Protein AF-A0A4R9VII4-F1 (afdb_monomer_lite)

Sequence (105 aa):
FAAPQFSLTPTTWCFPVFGCVPYRGYFDRKSATESAAALHERGLDVYVSGVTAYSTLGWSSDPLLSTMLRQDDTYLASLIFHELAHQRLYVNGDSAFNEAFAVAV

Structure (mmCIF, N/CA/C/O backbone):
data_AF-A0A4R9VII4-F1
#
_entry.id   AF-A0A4R9VII4-F1
#
loop_
_atom_site.group_PDB
_atom_site.id
_atom_site.type_symbol
_atom_site.label_atom_id
_atom_site.label_alt_id
_atom_site.label_comp_id
_atom_site.label_asym_id
_atom_site.label_entity_id
_atom_site.label_seq_id
_atom_site.pdbx_PDB_ins_code
_atom_site.Cartn_x
_atom_site.Cartn_y
_atom_site.Cartn_z
_atom_site.occupancy
_atom_site.B_iso_or_equiv
_atom_site.auth_seq_id
_atom_site.auth_comp_id
_atom_site.auth_asym_id
_atom_site.auth_atom_id
_atom_site.pdbx_PDB_model_num
ATOM 1 N N . PHE A 1 1 ? -5.572 -2.682 6.926 1.00 94.50 1 PHE A N 1
ATOM 2 C CA . PHE A 1 1 ? -6.590 -1.668 6.581 1.00 94.50 1 PHE A CA 1
ATOM 3 C C . PHE A 1 1 ? -7.606 -1.589 7.704 1.00 94.50 1 PHE A C 1
ATOM 5 O O . PHE A 1 1 ? -7.843 -2.615 8.334 1.00 94.50 1 PHE A O 1
ATOM 12 N N . ALA A 1 2 ? -8.173 -0.415 7.977 1.00 97.56 2 ALA A N 1
ATOM 13 C CA . ALA A 1 2 ? -9.245 -0.267 8.963 1.00 97.56 2 ALA A CA 1
ATOM 14 C C . ALA A 1 2 ? -10.181 0.882 8.579 1.00 97.56 2 ALA A C 1
ATOM 16 O O . ALA A 1 2 ? -9.701 1.894 8.073 1.00 97.56 2 ALA A O 1
ATOM 17 N N . ALA A 1 3 ? -11.476 0.752 8.847 1.00 97.94 3 ALA A N 1
ATOM 18 C CA . ALA A 1 3 ? -12.480 1.797 8.641 1.00 97.94 3 ALA A C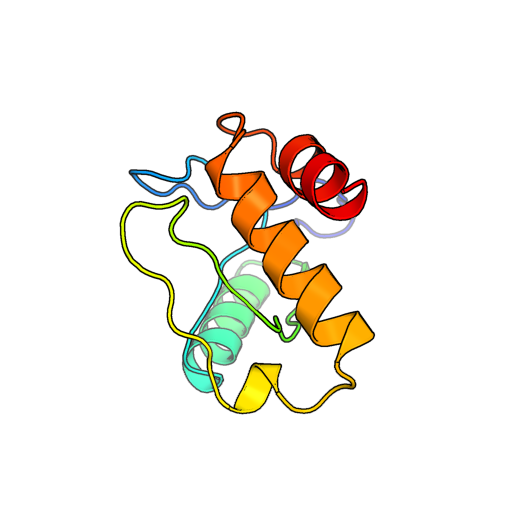A 1
ATOM 19 C C . ALA A 1 3 ? -13.551 1.737 9.748 1.00 97.94 3 ALA A C 1
ATOM 21 O O . ALA A 1 3 ? -13.710 0.690 10.378 1.00 97.94 3 ALA A O 1
ATOM 22 N N . PRO A 1 4 ? -14.275 2.832 10.035 1.00 97.81 4 PRO A N 1
ATOM 23 C CA . PRO A 1 4 ? -15.465 2.765 10.878 1.00 97.81 4 PRO A CA 1
ATOM 24 C C . PRO A 1 4 ? -16.513 1.811 10.299 1.00 97.81 4 PRO A C 1
ATOM 26 O O . PRO A 1 4 ? -16.624 1.683 9.079 1.00 97.81 4 PRO A O 1
ATOM 29 N N . GLN A 1 5 ? -17.318 1.201 11.170 1.00 94.81 5 GLN A N 1
ATOM 30 C CA . GLN A 1 5 ? -18.438 0.364 10.741 1.00 94.81 5 GLN A CA 1
ATOM 31 C C . GLN A 1 5 ? -19.355 1.124 9.779 1.00 94.81 5 GLN A C 1
ATOM 33 O O . GLN A 1 5 ? -19.706 2.282 10.019 1.00 94.81 5 GLN A O 1
ATOM 38 N N . PHE A 1 6 ? -19.734 0.456 8.686 1.00 94.44 6 PHE A N 1
ATOM 39 C CA . PHE A 1 6 ? -20.580 1.009 7.618 1.00 94.44 6 PHE A CA 1
ATOM 40 C C . PHE A 1 6 ? -19.981 2.216 6.876 1.00 94.44 6 PHE A C 1
ATOM 42 O O . PHE A 1 6 ? -20.712 2.999 6.268 1.00 94.44 6 PHE A O 1
ATOM 49 N N . SER A 1 7 ? -18.655 2.366 6.894 1.00 96.31 7 SER A N 1
ATOM 50 C CA . SER A 1 7 ? -17.937 3.410 6.167 1.00 96.31 7 SER A CA 1
ATOM 51 C C . SER A 1 7 ? -16.889 2.816 5.231 1.00 96.31 7 SER A C 1
ATOM 53 O O . SER A 1 7 ? -16.232 1.830 5.552 1.00 96.31 7 SER A O 1
ATOM 55 N N . LEU A 1 8 ? -16.699 3.457 4.078 1.00 94.00 8 LEU A N 1
ATOM 56 C CA . LEU A 1 8 ? -15.583 3.176 3.168 1.00 94.00 8 LEU A CA 1
ATOM 57 C C . LEU A 1 8 ? -14.412 4.148 3.366 1.00 94.00 8 LEU A C 1
ATOM 59 O O . LEU A 1 8 ? -13.409 4.050 2.665 1.00 94.00 8 LEU A O 1
ATOM 63 N N . THR A 1 9 ? -14.523 5.087 4.310 1.00 95.62 9 THR A N 1
ATOM 64 C CA . THR A 1 9 ? -13.449 6.032 4.620 1.00 95.62 9 THR A CA 1
ATOM 65 C C . THR A 1 9 ? -12.383 5.333 5.466 1.00 95.62 9 THR A C 1
ATOM 67 O O . THR A 1 9 ? -12.664 4.978 6.617 1.00 95.62 9 THR A O 1
ATOM 70 N N . PRO A 1 10 ? -11.158 5.136 4.946 1.00 95.62 10 PRO A N 1
ATOM 71 C CA . PRO A 1 10 ? -10.125 4.426 5.677 1.00 95.62 10 PRO A CA 1
ATOM 72 C C . PRO A 1 10 ? -9.578 5.278 6.825 1.00 95.62 10 PRO A C 1
ATOM 74 O O . PRO A 1 10 ? -9.441 6.497 6.729 1.00 95.62 10 PRO A O 1
ATOM 77 N N . THR A 1 11 ? -9.184 4.607 7.903 1.00 96.38 11 THR A N 1
ATOM 78 C CA . THR A 1 11 ? -8.226 5.159 8.861 1.00 96.38 11 THR A CA 1
ATOM 79 C C . THR A 1 11 ? -6.897 5.362 8.146 1.00 96.38 11 THR A C 1
ATOM 81 O O . THR A 1 11 ? -6.453 4.486 7.405 1.00 96.38 11 THR A O 1
ATOM 84 N N . THR A 1 12 ? -6.258 6.504 8.377 1.00 95.88 12 THR A N 1
ATOM 85 C CA . THR A 1 12 ? -4.948 6.818 7.810 1.00 95.88 12 THR A CA 1
ATOM 86 C C . THR A 1 12 ? -3.858 6.748 8.870 1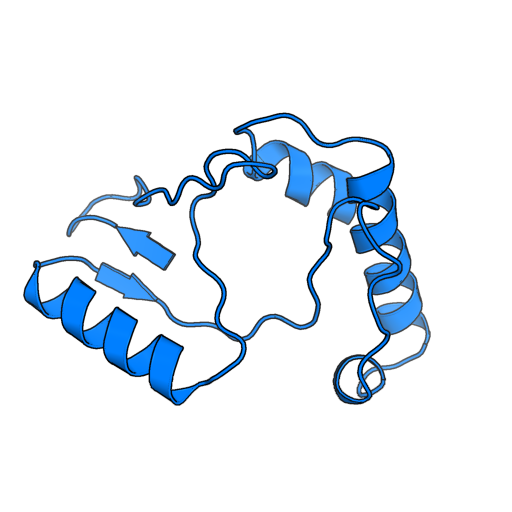.00 95.88 12 THR A C 1
ATOM 88 O O . THR A 1 12 ? -4.076 7.023 10.052 1.00 95.88 12 THR A O 1
ATOM 91 N N . TRP A 1 13 ? -2.661 6.369 8.435 1.00 95.06 13 TRP A N 1
ATOM 92 C CA . TRP A 1 13 ? -1.455 6.355 9.254 1.00 95.06 13 TRP A CA 1
ATOM 93 C C . TRP A 1 13 ? -0.428 7.275 8.622 1.00 95.06 13 TRP A C 1
ATOM 95 O O . TRP A 1 13 ? -0.117 7.122 7.444 1.00 95.06 13 TRP A O 1
ATOM 105 N N . CYS A 1 14 ? 0.081 8.222 9.404 1.00 93.69 14 CYS A N 1
ATOM 106 C CA . CYS A 1 14 ? 1.030 9.219 8.931 1.00 93.69 14 CYS A CA 1
ATOM 107 C C . CYS A 1 14 ? 2.447 8.881 9.384 1.00 93.69 14 CYS A C 1
ATOM 109 O O . CYS A 1 14 ? 2.688 8.592 10.558 1.00 93.69 14 CYS A O 1
ATOM 111 N N . PHE A 1 15 ? 3.380 8.957 8.444 1.00 87.94 15 PHE A N 1
ATOM 112 C CA . PHE A 1 15 ? 4.797 8.701 8.649 1.00 87.94 15 PHE A CA 1
ATOM 113 C C . PHE A 1 15 ? 5.605 9.946 8.258 1.00 87.94 15 PHE A C 1
ATOM 115 O O . PHE A 1 15 ? 5.188 10.668 7.352 1.00 87.94 15 PHE A O 1
ATOM 122 N N . PRO A 1 16 ? 6.769 10.204 8.886 1.00 84.25 16 PRO A N 1
ATOM 123 C CA . PRO A 1 16 ? 7.536 11.428 8.637 1.00 84.25 16 PRO A CA 1
ATOM 124 C C . PRO A 1 16 ? 7.947 11.641 7.174 1.00 84.25 16 PRO A C 1
ATOM 126 O O . PRO A 1 16 ? 8.021 12.778 6.726 1.00 84.25 16 PRO A O 1
ATOM 129 N N . VAL A 1 17 ? 8.219 10.553 6.446 1.00 79.12 17 VAL A N 1
ATOM 130 C CA . VAL A 1 17 ? 8.743 10.594 5.069 1.00 79.12 17 VAL A CA 1
ATOM 131 C C . VAL A 1 17 ? 7.667 10.268 4.029 1.00 79.12 17 VAL A C 1
ATOM 133 O O . VAL A 1 17 ? 7.635 10.880 2.970 1.00 79.12 17 VAL A O 1
ATOM 136 N N . PHE A 1 18 ? 6.764 9.334 4.336 1.00 80.75 18 PHE A N 1
ATOM 137 C CA . PHE A 1 18 ? 5.813 8.762 3.368 1.00 80.75 18 PHE A CA 1
ATOM 138 C C . PHE A 1 18 ? 4.437 9.446 3.380 1.00 80.75 18 PHE A C 1
ATOM 140 O O . PHE A 1 18 ? 3.525 9.044 2.664 1.00 80.75 18 PHE A O 1
ATOM 147 N N . GLY A 1 19 ? 4.255 10.466 4.222 1.00 88.81 19 GLY A N 1
ATOM 148 C CA . GLY A 1 19 ? 2.958 11.102 4.412 1.00 88.81 19 GLY A CA 1
ATOM 149 C C . GLY A 1 19 ? 1.940 10.152 5.044 1.00 88.81 19 GLY A C 1
ATOM 150 O O . GLY A 1 19 ? 2.297 9.247 5.802 1.00 88.81 19 GLY A O 1
ATOM 151 N N . CYS A 1 20 ? 0.658 10.396 4.775 1.00 93.50 20 CYS A N 1
ATOM 152 C CA . CYS A 1 20 ? -0.439 9.604 5.316 1.00 93.50 20 CYS A CA 1
ATOM 153 C C . CYS A 1 20 ? -0.947 8.601 4.281 1.00 93.50 20 CYS A C 1
ATOM 155 O O . CYS A 1 20 ? -1.301 8.987 3.171 1.00 93.50 20 CYS A O 1
ATOM 157 N N . VAL A 1 21 ? -1.023 7.330 4.670 1.00 93.38 21 VAL A N 1
ATOM 158 C CA . VAL A 1 21 ? -1.464 6.221 3.813 1.00 93.38 21 VAL A CA 1
ATOM 159 C C . VAL A 1 21 ? -2.653 5.478 4.446 1.00 93.38 21 VAL A C 1
ATOM 161 O O . VAL A 1 21 ? -2.770 5.456 5.676 1.00 93.38 21 VAL A O 1
ATOM 164 N N . PRO A 1 22 ? -3.550 4.850 3.658 1.00 95.00 22 PRO A N 1
ATOM 165 C CA . PRO A 1 22 ? -4.757 4.173 4.153 1.00 95.00 22 PRO A CA 1
ATOM 166 C C . PRO A 1 22 ? -4.489 2.746 4.666 1.00 95.00 22 PRO A C 1
ATOM 168 O O . PRO A 1 22 ? -5.403 1.925 4.799 1.00 95.00 22 PRO A O 1
ATOM 171 N N . TYR A 1 23 ? -3.229 2.415 4.946 1.00 93.50 23 TYR A N 1
ATOM 172 C CA . TYR A 1 23 ? -2.808 1.129 5.488 1.00 93.50 23 TYR A CA 1
ATOM 173 C C . TYR A 1 23 ? -1.586 1.275 6.391 1.00 93.50 23 TYR A C 1
ATOM 175 O O . TYR A 1 23 ? -0.891 2.285 6.390 1.00 93.50 23 TYR A O 1
ATOM 183 N N . ARG A 1 24 ? -1.305 0.226 7.162 1.00 94.56 24 ARG A N 1
ATOM 184 C CA . ARG A 1 24 ? -0.086 0.110 7.956 1.00 94.56 24 ARG A CA 1
ATOM 185 C C . ARG A 1 24 ? 0.513 -1.271 7.746 1.00 94.56 24 ARG A C 1
ATOM 187 O O . ARG A 1 24 ? -0.179 -2.270 7.935 1.00 94.56 24 ARG A O 1
ATOM 194 N N . GLY A 1 25 ? 1.779 -1.301 7.336 1.00 93.25 25 GLY A N 1
ATOM 195 C CA . GLY A 1 25 ? 2.552 -2.525 7.144 1.00 93.25 25 GLY A CA 1
ATOM 196 C C . GLY A 1 25 ? 3.209 -3.011 8.436 1.00 93.25 25 GLY A C 1
ATOM 197 O O . GLY A 1 25 ? 3.507 -2.219 9.333 1.00 93.25 25 GLY A O 1
ATOM 198 N N . TYR A 1 26 ? 3.444 -4.320 8.511 1.00 94.31 26 TYR A N 1
ATOM 199 C CA . TYR A 1 26 ? 4.141 -4.985 9.610 1.00 94.31 26 TYR A CA 1
ATOM 200 C C . TYR A 1 26 ? 5.052 -6.069 9.034 1.00 94.31 26 TYR A C 1
ATOM 202 O O . TYR A 1 26 ? 4.618 -6.853 8.193 1.00 94.31 26 TYR A O 1
ATOM 210 N N . PHE A 1 27 ? 6.294 -6.137 9.516 1.00 91.31 27 PHE A N 1
ATOM 211 C CA . PHE A 1 27 ? 7.244 -7.193 9.139 1.00 91.31 27 PHE A CA 1
ATOM 212 C C . PHE A 1 27 ? 7.008 -8.507 9.893 1.00 91.31 27 PHE A C 1
ATOM 214 O O . PHE A 1 27 ? 7.454 -9.564 9.456 1.00 91.31 27 PHE A O 1
ATOM 221 N N . ASP A 1 28 ? 6.295 -8.446 11.017 1.00 93.56 28 ASP A N 1
ATOM 222 C CA . ASP A 1 28 ? 5.937 -9.601 11.828 1.00 93.56 28 ASP A CA 1
ATOM 223 C C . ASP A 1 28 ? 4.418 -9.810 11.819 1.00 93.56 28 ASP A C 1
ATOM 225 O O . ASP A 1 28 ? 3.626 -8.894 12.072 1.00 93.56 28 ASP A O 1
ATOM 229 N N . ARG A 1 29 ? 4.006 -11.051 11.544 1.00 94.88 29 ARG A N 1
ATOM 230 C CA . ARG A 1 29 ? 2.591 -11.418 11.453 1.00 94.88 29 ARG A CA 1
ATOM 231 C C . ARG A 1 29 ? 1.883 -11.254 12.793 1.00 94.88 29 ARG A C 1
ATOM 233 O O . ARG A 1 29 ? 0.734 -10.816 12.803 1.00 94.88 29 ARG A O 1
ATOM 240 N N . LYS A 1 30 ? 2.545 -11.593 13.904 1.00 97.44 30 LYS A N 1
ATOM 241 C CA . LYS A 1 30 ? 1.951 -11.478 15.240 1.00 97.44 30 LYS A CA 1
ATOM 242 C C . LYS A 1 30 ? 1.613 -10.014 15.547 1.00 97.44 30 LYS A C 1
ATOM 244 O O . LYS A 1 30 ? 0.481 -9.720 15.925 1.00 97.44 30 LYS A O 1
ATOM 249 N N . SER A 1 31 ? 2.530 -9.102 15.242 1.00 97.94 31 SER A N 1
ATOM 250 C CA . SER A 1 31 ? 2.349 -7.653 15.374 1.00 97.94 31 SER A CA 1
ATOM 251 C C . SER A 1 31 ? 1.168 -7.132 14.541 1.00 97.94 31 SER A C 1
ATOM 253 O O . SER A 1 31 ? 0.381 -6.313 15.020 1.00 97.94 31 SER A O 1
ATOM 255 N N . ALA A 1 32 ? 0.994 -7.638 13.313 1.00 97.44 32 ALA A N 1
ATOM 256 C CA . ALA A 1 32 ? -0.165 -7.308 12.481 1.00 97.44 32 ALA A CA 1
ATOM 257 C C . ALA A 1 32 ? -1.483 -7.776 13.123 1.00 97.44 32 ALA A C 1
ATOM 259 O O . ALA A 1 32 ? -2.453 -7.019 13.166 1.00 97.44 32 ALA A O 1
ATOM 260 N N . THR A 1 33 ? -1.517 -9.007 13.648 1.00 97.75 33 THR A N 1
ATOM 261 C CA . THR A 1 33 ? -2.722 -9.578 14.272 1.00 97.75 33 THR A CA 1
ATOM 262 C C . THR A 1 33 ? -3.087 -8.911 15.596 1.00 97.75 33 THR A C 1
ATOM 264 O O . THR A 1 33 ? -4.262 -8.640 15.827 1.00 97.75 33 THR A O 1
ATOM 267 N N . GLU A 1 34 ? -2.105 -8.576 16.435 1.00 98.12 34 GLU A N 1
ATOM 268 C CA . GLU A 1 34 ? -2.331 -7.849 17.691 1.00 98.12 34 GLU A CA 1
ATOM 269 C C . GLU A 1 34 ? -2.866 -6.443 17.415 1.00 98.12 34 GLU A C 1
ATOM 271 O O . GLU A 1 34 ? -3.839 -6.004 18.029 1.00 98.12 34 GLU A O 1
ATOM 276 N N . SER A 1 35 ? -2.294 -5.753 16.423 1.00 97.69 35 SER A N 1
ATOM 277 C CA . SER A 1 35 ? -2.801 -4.444 16.025 1.00 97.69 35 SER A CA 1
ATOM 278 C C . SER A 1 35 ? -4.210 -4.514 15.440 1.00 97.69 35 SER A C 1
ATOM 280 O O . SER A 1 35 ? -4.976 -3.569 15.624 1.00 97.69 35 SER A O 1
ATOM 282 N N . ALA A 1 36 ? -4.554 -5.584 14.720 1.00 97.88 36 ALA A N 1
ATOM 283 C CA . ALA A 1 36 ? -5.898 -5.773 14.192 1.00 97.88 36 ALA A CA 1
ATOM 284 C C . ALA A 1 36 ? -6.921 -5.989 15.315 1.00 97.88 36 ALA A C 1
ATOM 286 O O . ALA A 1 36 ? -7.974 -5.355 15.299 1.00 97.88 36 ALA A O 1
ATOM 287 N N . ALA A 1 37 ? -6.584 -6.802 16.322 1.00 98.25 37 ALA A N 1
ATOM 288 C CA . ALA A 1 37 ? -7.426 -7.013 17.498 1.00 98.25 37 ALA A CA 1
ATOM 289 C C . ALA A 1 37 ? -7.694 -5.697 18.251 1.00 98.25 37 ALA A C 1
ATOM 291 O O . ALA A 1 37 ? -8.848 -5.350 18.488 1.00 98.25 37 ALA A O 1
ATOM 292 N N . ALA A 1 38 ? -6.651 -4.904 18.514 1.00 98.06 38 ALA A N 1
ATOM 293 C CA . ALA A 1 38 ? -6.793 -3.610 19.184 1.00 98.06 38 ALA A CA 1
ATOM 294 C C . ALA A 1 38 ? -7.654 -2.602 18.392 1.00 98.06 38 ALA A C 1
ATOM 296 O O . ALA A 1 38 ? -8.346 -1.767 18.972 1.00 98.06 38 ALA A O 1
ATOM 297 N N . LEU A 1 39 ? -7.619 -2.643 17.055 1.00 97.75 39 LEU A N 1
ATOM 298 C CA . LEU A 1 39 ? -8.475 -1.800 16.211 1.00 97.75 39 LEU A CA 1
ATOM 299 C C . LEU A 1 39 ? -9.931 -2.284 16.210 1.00 97.75 39 LEU A C 1
ATOM 301 O O . LEU A 1 39 ? -10.839 -1.455 16.247 1.00 97.75 39 LEU A O 1
ATOM 305 N N . HIS A 1 40 ? -10.155 -3.598 16.233 1.00 97.50 40 HIS A N 1
ATOM 306 C CA . HIS A 1 40 ? -11.491 -4.171 16.379 1.00 97.50 40 HIS A CA 1
ATOM 307 C C . HIS A 1 40 ? -12.134 -3.831 17.727 1.00 97.50 40 HIS A C 1
ATOM 309 O O . HIS A 1 40 ? -13.303 -3.459 17.755 1.00 97.50 40 HIS A O 1
ATOM 315 N N . GLU A 1 41 ? -11.380 -3.866 18.830 1.00 97.75 41 GLU A N 1
ATOM 316 C CA . GLU A 1 41 ? -11.868 -3.447 20.158 1.00 97.75 41 GLU A CA 1
ATOM 317 C C . GLU A 1 41 ? -12.319 -1.979 20.190 1.00 97.75 41 GLU A C 1
ATOM 319 O O . GLU A 1 41 ? -13.175 -1.596 20.984 1.00 97.75 41 GLU A O 1
ATOM 324 N N . ARG A 1 42 ? -11.790 -1.152 19.280 1.00 96.81 42 ARG A N 1
ATOM 325 C CA . ARG A 1 42 ? -12.203 0.245 19.086 1.00 96.81 42 ARG A CA 1
ATOM 326 C C . ARG A 1 42 ? -13.430 0.405 18.179 1.00 96.81 42 ARG A C 1
ATOM 328 O O . ARG A 1 42 ? -13.798 1.537 17.874 1.00 96.81 42 ARG A O 1
ATOM 335 N N . GLY A 1 43 ? -14.046 -0.693 17.737 1.00 97.12 43 GLY A N 1
ATOM 336 C CA . GLY A 1 43 ? -15.237 -0.693 16.886 1.00 97.12 43 GLY A CA 1
ATOM 337 C C . GLY A 1 43 ? -14.961 -0.455 15.400 1.00 97.12 43 GLY A C 1
ATOM 338 O O . GLY A 1 43 ? -15.858 -0.020 14.683 1.00 97.12 43 GLY A O 1
ATOM 339 N N . LEU A 1 44 ? -13.732 -0.693 14.929 1.00 98.12 44 LEU A N 1
ATOM 340 C CA . LEU A 1 44 ? -13.389 -0.587 13.508 1.00 98.12 44 LEU A CA 1
ATOM 341 C C . LEU A 1 44 ? -13.564 -1.932 12.791 1.00 98.12 44 LEU A C 1
ATOM 343 O O . LEU A 1 44 ? -13.282 -2.994 13.354 1.00 98.12 44 LEU A O 1
ATOM 347 N N . ASP A 1 45 ? -13.940 -1.866 11.517 1.00 97.62 45 ASP A N 1
ATOM 348 C CA . ASP A 1 45 ? -13.845 -2.977 10.577 1.00 97.62 45 ASP A CA 1
ATOM 349 C C . ASP A 1 45 ? -12.406 -3.046 10.060 1.00 97.62 45 ASP A C 1
ATOM 351 O O . ASP A 1 45 ? -11.883 -2.084 9.489 1.00 97.62 45 ASP A O 1
ATOM 355 N N . VAL A 1 46 ? -11.732 -4.173 10.300 1.00 97.38 46 VAL A N 1
ATOM 356 C CA . VAL A 1 46 ? -10.301 -4.352 10.028 1.00 97.38 46 VAL A CA 1
ATOM 357 C C . VAL A 1 46 ? -10.100 -5.474 9.020 1.00 97.38 46 VAL A C 1
ATOM 359 O O . VAL A 1 46 ? -10.680 -6.550 9.134 1.00 97.38 46 VAL A O 1
ATOM 362 N N . TYR A 1 47 ? -9.222 -5.233 8.050 1.00 95.69 47 TYR A N 1
ATOM 363 C CA . TYR A 1 47 ? -8.797 -6.230 7.075 1.00 95.69 47 TYR A CA 1
ATOM 364 C C . TYR A 1 47 ? -7.271 -6.347 7.068 1.00 95.69 47 TYR A C 1
ATOM 366 O O . TYR A 1 47 ? -6.554 -5.345 6.926 1.00 95.69 47 TYR A O 1
ATOM 374 N N . VAL A 1 48 ? -6.780 -7.578 7.229 1.00 96.81 48 VAL A N 1
ATOM 375 C CA . VAL A 1 48 ? -5.355 -7.927 7.213 1.00 96.81 48 VAL A CA 1
ATOM 376 C C . VAL A 1 48 ? -5.070 -8.737 5.954 1.00 96.81 48 VAL A C 1
ATOM 378 O O . VAL A 1 48 ? -5.673 -9.785 5.740 1.00 96.81 48 VAL A O 1
ATOM 381 N N . SER A 1 49 ? -4.122 -8.262 5.151 1.00 93.62 49 SER A N 1
ATOM 382 C CA . SER A 1 49 ? -3.634 -8.945 3.953 1.00 93.62 49 SER A CA 1
ATOM 383 C C . SER A 1 49 ?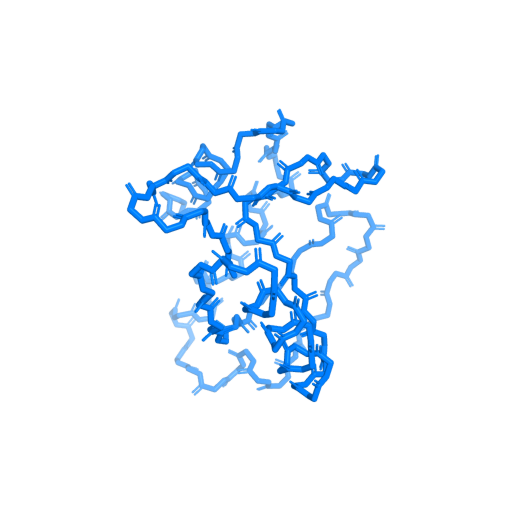 -2.112 -9.038 3.986 1.00 93.62 49 SER A C 1
ATOM 385 O O . SER A 1 49 ? -1.450 -8.241 4.653 1.00 93.62 49 SER A O 1
ATOM 387 N N . GLY A 1 50 ? -1.565 -10.010 3.257 1.00 90.62 50 GLY A N 1
ATOM 388 C CA . GLY A 1 50 ? -0.144 -10.032 2.927 1.00 90.62 50 GLY A CA 1
ATOM 389 C C . GLY A 1 50 ? 0.195 -8.974 1.875 1.00 90.62 50 GLY A C 1
ATOM 390 O O . GLY A 1 50 ? -0.662 -8.600 1.072 1.00 90.62 50 GLY A O 1
ATOM 391 N N . VAL A 1 51 ? 1.447 -8.522 1.887 1.00 88.44 51 VAL A N 1
ATOM 392 C CA . VAL A 1 51 ? 2.049 -7.655 0.866 1.00 88.44 51 VAL A CA 1
ATOM 393 C C . VAL A 1 51 ? 3.316 -8.328 0.346 1.00 88.44 51 VAL A C 1
ATOM 395 O O . VAL A 1 51 ? 4.055 -8.933 1.125 1.00 88.44 51 VAL A O 1
ATOM 398 N N . THR A 1 52 ? 3.533 -8.284 -0.968 1.00 86.31 52 THR A N 1
ATOM 399 C CA . THR A 1 52 ? 4.670 -8.972 -1.600 1.00 86.31 52 THR A CA 1
ATOM 400 C C . THR A 1 52 ? 5.962 -8.171 -1.472 1.00 86.31 52 THR A C 1
ATOM 402 O O . THR A 1 52 ? 7.022 -8.755 -1.242 1.00 86.31 52 THR A O 1
ATOM 405 N N . ALA A 1 53 ? 5.868 -6.848 -1.596 1.00 89.62 53 ALA A N 1
ATOM 406 C CA . ALA A 1 53 ? 6.995 -5.935 -1.528 1.00 89.62 53 ALA A CA 1
ATOM 407 C C . ALA A 1 53 ? 6.672 -4.683 -0.711 1.00 89.62 53 ALA A C 1
ATOM 409 O O . ALA A 1 53 ? 5.543 -4.472 -0.261 1.00 89.62 53 ALA A O 1
ATOM 410 N N . TYR A 1 54 ? 7.722 -3.908 -0.469 1.00 86.75 54 TYR A N 1
ATOM 411 C CA . TYR A 1 54 ? 7.674 -2.579 0.108 1.00 86.75 54 TYR A CA 1
ATOM 412 C C . TYR A 1 54 ? 8.752 -1.730 -0.568 1.00 86.75 54 TYR A C 1
ATOM 414 O O . TYR A 1 54 ? 9.765 -2.267 -1.020 1.00 86.75 54 TYR A O 1
ATOM 422 N N . SER A 1 55 ? 8.558 -0.415 -0.557 1.00 86.88 55 SER A N 1
ATOM 423 C CA . SER A 1 55 ? 9.526 0.551 -1.066 1.00 86.88 55 SER A CA 1
ATOM 424 C C . SER A 1 55 ? 9.827 1.613 -0.017 1.00 86.88 55 SER A C 1
ATOM 426 O O . SER A 1 55 ? 8.937 2.088 0.694 1.00 86.88 55 SER A O 1
ATOM 428 N N . THR A 1 56 ? 11.098 1.996 0.085 1.00 88.50 56 THR A N 1
ATOM 429 C CA . THR A 1 56 ? 11.548 3.152 0.878 1.00 88.50 56 THR A CA 1
ATOM 430 C C . THR A 1 56 ? 11.587 4.435 0.048 1.00 88.50 56 THR A C 1
ATOM 432 O O . THR A 1 56 ? 12.179 5.427 0.474 1.00 88.50 56 THR A O 1
ATOM 435 N N . LEU A 1 57 ? 10.964 4.435 -1.137 1.00 87.38 57 LEU A N 1
ATOM 436 C CA . LEU A 1 57 ? 10.956 5.554 -2.086 1.00 87.38 57 LEU A CA 1
ATOM 437 C C . LEU A 1 57 ? 12.372 6.026 -2.463 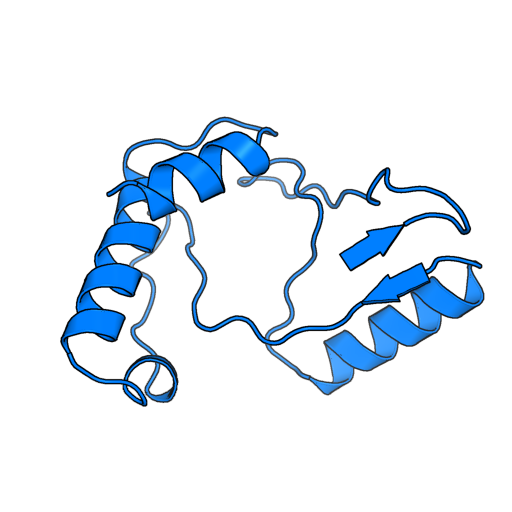1.00 87.38 57 LEU A C 1
ATOM 439 O O . LEU A 1 57 ? 12.602 7.206 -2.712 1.00 87.38 57 LEU A O 1
ATOM 443 N N . GLY A 1 58 ? 13.341 5.106 -2.470 1.00 85.50 58 GLY A N 1
ATOM 444 C CA . GLY A 1 58 ? 14.729 5.393 -2.838 1.00 85.50 58 GLY A CA 1
ATOM 445 C C . GLY A 1 58 ? 15.595 5.977 -1.717 1.00 85.50 58 GLY A C 1
ATOM 446 O O . GLY A 1 58 ? 16.739 6.344 -1.976 1.00 85.50 58 GLY A O 1
ATOM 447 N N . TRP A 1 59 ? 15.106 6.039 -0.471 1.00 84.56 59 TRP A N 1
ATOM 448 C CA . TRP A 1 59 ? 15.944 6.405 0.684 1.00 84.56 59 TRP A CA 1
ATOM 449 C C . TRP A 1 59 ? 17.026 5.364 0.983 1.00 84.56 59 TRP A C 1
ATOM 451 O O . TRP A 1 59 ? 18.081 5.692 1.526 1.00 84.56 59 TRP A O 1
ATOM 461 N N . SER A 1 60 ? 16.767 4.109 0.626 1.00 84.69 60 SER A N 1
ATOM 462 C CA . SER A 1 60 ? 17.735 3.021 0.680 1.00 84.69 60 SER A CA 1
ATOM 463 C C . SER A 1 60 ? 17.620 2.133 -0.555 1.00 84.69 60 SER A C 1
ATOM 465 O O . SER A 1 60 ? 16.646 2.202 -1.305 1.00 84.69 60 SER A O 1
ATOM 467 N N . SER A 1 61 ? 18.624 1.284 -0.772 1.00 87.56 61 SER A N 1
ATOM 468 C CA . SER A 1 61 ? 18.499 0.163 -1.701 1.00 87.56 61 SER A CA 1
ATOM 469 C C . SER A 1 61 ? 17.598 -0.901 -1.078 1.00 87.56 61 SER A C 1
ATOM 471 O O . SER A 1 61 ? 18.051 -1.680 -0.238 1.00 87.56 61 SER A O 1
ATOM 473 N N . ASP A 1 62 ? 16.325 -0.908 -1.475 1.00 89.56 62 ASP A N 1
ATOM 474 C CA . ASP A 1 62 ? 15.355 -1.883 -0.981 1.00 89.56 62 ASP A CA 1
ATOM 475 C C . ASP A 1 62 ? 15.802 -3.312 -1.344 1.00 89.56 62 ASP A C 1
ATOM 477 O O . ASP A 1 62 ? 16.159 -3.579 -2.498 1.00 89.56 62 ASP A O 1
ATOM 481 N N . PRO A 1 63 ? 15.845 -4.244 -0.376 1.00 89.31 63 PRO A N 1
ATOM 482 C CA . PRO A 1 63 ? 16.337 -5.589 -0.623 1.00 89.31 63 PRO A CA 1
ATOM 483 C C . PRO A 1 63 ? 15.322 -6.418 -1.416 1.00 89.31 63 PRO A C 1
ATOM 485 O O . PRO A 1 63 ? 14.126 -6.410 -1.127 1.00 89.31 63 PRO A O 1
ATOM 488 N N . LEU A 1 64 ? 15.821 -7.242 -2.341 1.00 89.25 64 LEU A N 1
ATOM 489 C CA . LEU A 1 64 ? 15.030 -8.315 -2.940 1.00 89.25 64 LEU A CA 1
ATOM 490 C C . LEU A 1 64 ? 14.971 -9.499 -1.975 1.00 89.25 64 LEU A C 1
ATOM 492 O O . LEU A 1 64 ? 15.965 -10.186 -1.732 1.00 89.25 64 LEU A O 1
ATOM 496 N N . LEU A 1 65 ? 13.792 -9.734 -1.407 1.00 89.62 65 LEU A N 1
ATOM 497 C CA . LEU A 1 65 ? 13.564 -10.844 -0.491 1.00 89.62 65 LEU A CA 1
ATOM 498 C C . LEU A 1 65 ? 13.303 -12.135 -1.270 1.00 89.62 65 LEU A C 1
ATOM 500 O O . LEU A 1 65 ? 12.634 -12.132 -2.301 1.00 89.62 65 LEU A O 1
ATOM 504 N N . SER A 1 66 ? 13.743 -13.274 -0.729 1.00 90.50 66 SER A N 1
ATOM 505 C CA . SER A 1 66 ? 13.489 -14.593 -1.333 1.00 90.50 66 SER A CA 1
ATOM 506 C C . SER A 1 66 ? 11.996 -14.890 -1.525 1.00 90.50 66 SER A C 1
ATOM 508 O O . SER A 1 66 ? 11.621 -15.648 -2.415 1.00 90.50 66 SER A O 1
ATOM 510 N N . THR A 1 67 ? 11.122 -14.260 -0.736 1.00 88.50 67 THR A N 1
ATOM 511 C CA . THR A 1 67 ? 9.664 -14.355 -0.873 1.00 88.50 67 THR A CA 1
ATOM 512 C C . THR A 1 67 ? 9.119 -13.684 -2.133 1.00 88.50 67 THR A C 1
ATOM 514 O O . THR A 1 67 ? 8.071 -14.112 -2.610 1.00 88.50 67 THR A O 1
ATOM 517 N N . MET A 1 68 ? 9.815 -12.684 -2.682 1.00 90.81 68 MET A N 1
ATOM 518 C CA . MET A 1 68 ? 9.452 -12.020 -3.942 1.00 90.81 68 MET A CA 1
ATOM 519 C C . MET A 1 68 ? 9.772 -12.905 -5.157 1.00 90.81 68 MET A C 1
ATOM 521 O O . MET A 1 68 ? 9.098 -12.820 -6.175 1.00 90.81 68 MET A O 1
ATOM 525 N N . LEU A 1 69 ? 10.747 -13.811 -5.023 1.00 91.19 69 LEU A N 1
ATOM 526 C CA . LEU A 1 69 ? 11.213 -14.720 -6.081 1.00 91.19 69 LEU A CA 1
ATOM 527 C C . LEU A 1 69 ? 10.348 -15.984 -6.235 1.00 91.19 69 LEU A C 1
ATOM 529 O O . LEU A 1 69 ? 10.749 -16.940 -6.890 1.00 91.19 69 LEU A O 1
ATOM 533 N N . ARG A 1 70 ? 9.192 -16.049 -5.563 1.00 91.62 70 ARG A N 1
ATOM 534 C CA . ARG A 1 70 ? 8.323 -17.241 -5.569 1.00 91.62 70 ARG A CA 1
ATOM 535 C C . ARG A 1 70 ? 7.436 -17.346 -6.809 1.00 91.62 70 ARG A C 1
ATOM 537 O O . ARG A 1 70 ? 6.864 -18.410 -7.028 1.00 91.62 70 ARG A O 1
ATOM 544 N N . GLN A 1 71 ? 7.274 -16.249 -7.539 1.00 91.31 71 GLN A N 1
ATOM 545 C CA . GLN A 1 71 ? 6.495 -16.171 -8.774 1.00 91.31 71 GLN A CA 1
ATOM 546 C C . GLN A 1 71 ? 7.431 -16.217 -9.990 1.00 91.31 71 GLN A C 1
ATOM 548 O O . GLN A 1 71 ? 8.649 -16.258 -9.829 1.00 91.31 71 GLN A O 1
ATOM 553 N N . ASP A 1 72 ? 6.869 -16.228 -11.196 1.00 95.38 72 ASP A N 1
ATOM 554 C CA . ASP A 1 72 ? 7.655 -16.202 -12.430 1.00 95.38 72 ASP A CA 1
ATOM 555 C C . ASP A 1 72 ? 8.386 -14.864 -12.666 1.00 95.38 72 ASP A C 1
ATOM 557 O O . ASP A 1 72 ? 8.099 -13.836 -12.043 1.00 95.38 72 ASP A O 1
ATOM 561 N N . ASP A 1 73 ? 9.333 -14.883 -13.607 1.00 95.62 73 ASP A N 1
ATOM 562 C CA . ASP A 1 73 ? 10.169 -13.730 -13.953 1.00 95.62 73 ASP A CA 1
ATOM 563 C C . ASP A 1 73 ? 9.357 -12.526 -14.456 1.00 95.62 73 ASP A C 1
ATOM 565 O O . ASP A 1 73 ? 9.780 -11.385 -14.272 1.00 95.62 73 ASP A O 1
ATOM 569 N N . THR A 1 74 ? 8.186 -12.748 -15.067 1.00 95.88 74 THR A N 1
ATOM 570 C CA . THR A 1 74 ? 7.332 -11.656 -15.565 1.00 95.88 74 THR A CA 1
ATOM 571 C C . THR A 1 74 ? 6.677 -10.928 -14.401 1.00 95.88 74 THR A C 1
ATOM 573 O O . THR A 1 74 ? 6.703 -9.698 -14.348 1.00 95.88 74 THR A O 1
ATOM 576 N N . TYR A 1 75 ? 6.146 -11.677 -13.432 1.00 93.94 75 TYR A N 1
ATOM 577 C CA . TYR A 1 75 ? 5.632 -11.104 -12.193 1.00 93.94 75 TYR A CA 1
ATOM 578 C C . TYR A 1 75 ? 6.729 -10.361 -11.429 1.00 93.94 75 TYR A C 1
ATOM 580 O O . TYR A 1 75 ? 6.513 -9.236 -10.981 1.00 93.94 75 TYR A O 1
ATOM 588 N N . LEU A 1 76 ? 7.916 -10.964 -11.300 1.00 94.25 76 LEU A N 1
ATOM 589 C CA . LEU A 1 76 ? 9.038 -10.335 -10.607 1.00 94.25 76 LEU A CA 1
ATOM 590 C C . LEU A 1 76 ? 9.462 -9.029 -11.289 1.00 94.25 76 LEU A C 1
ATOM 592 O O . LEU A 1 76 ? 9.654 -8.024 -10.608 1.00 94.25 76 LEU A O 1
ATOM 596 N N . ALA A 1 77 ? 9.579 -9.020 -12.618 1.00 95.06 77 ALA A N 1
ATOM 597 C CA . ALA A 1 77 ? 9.907 -7.815 -13.371 1.00 95.06 77 ALA A CA 1
ATOM 598 C C . ALA A 1 77 ? 8.839 -6.726 -13.189 1.00 95.06 77 ALA A C 1
ATOM 600 O O . ALA A 1 77 ? 9.187 -5.583 -12.901 1.00 95.06 77 ALA A O 1
ATOM 601 N N . SER A 1 78 ? 7.552 -7.081 -13.285 1.00 95.06 78 SER A N 1
ATOM 602 C CA . SER A 1 78 ? 6.438 -6.153 -13.045 1.00 95.06 78 SER A CA 1
ATOM 603 C C . SER A 1 78 ? 6.492 -5.551 -11.640 1.00 95.06 78 SER A C 1
ATOM 605 O O . SER A 1 78 ? 6.389 -4.337 -11.490 1.00 95.06 78 SER A O 1
ATOM 607 N N . LEU A 1 79 ? 6.747 -6.372 -10.618 1.00 94.00 79 LEU A N 1
ATOM 608 C CA . LEU A 1 79 ? 6.901 -5.909 -9.241 1.00 94.00 79 LEU A CA 1
ATOM 609 C C . LEU A 1 79 ? 8.093 -4.955 -9.086 1.00 94.00 79 LEU A C 1
ATOM 611 O O . LEU A 1 79 ? 7.971 -3.916 -8.448 1.00 94.00 79 LEU A O 1
ATOM 615 N N . ILE A 1 80 ? 9.238 -5.269 -9.697 1.00 92.94 80 ILE A N 1
ATOM 616 C CA . ILE A 1 80 ? 10.414 -4.389 -9.668 1.00 92.94 80 ILE A CA 1
ATOM 617 C C . ILE A 1 80 ? 10.094 -3.039 -10.320 1.00 92.94 80 ILE A C 1
ATOM 619 O O . ILE A 1 80 ? 10.435 -1.999 -9.760 1.00 92.94 80 ILE A O 1
ATOM 623 N N . PHE A 1 81 ? 9.435 -3.029 -11.481 1.00 95.38 81 PHE A N 1
ATOM 624 C CA . PHE A 1 81 ? 9.068 -1.780 -12.149 1.00 95.38 81 PHE A CA 1
ATOM 625 C C . PHE A 1 81 ? 8.041 -0.971 -11.357 1.00 95.38 81 PHE A C 1
ATOM 627 O O . PHE A 1 81 ? 8.206 0.244 -11.260 1.00 95.38 81 PHE A O 1
ATOM 634 N N . HIS A 1 82 ? 7.067 -1.628 -10.725 1.00 95.81 82 HIS A N 1
ATOM 635 C CA . HIS A 1 82 ? 6.116 -0.997 -9.812 1.00 95.81 82 HIS A CA 1
ATOM 636 C C . HIS A 1 82 ? 6.839 -0.255 -8.675 1.00 95.81 82 HIS A C 1
ATOM 638 O O . HIS A 1 82 ? 6.657 0.948 -8.492 1.00 95.81 82 HIS A O 1
ATOM 644 N N . GLU A 1 83 ? 7.737 -0.930 -7.953 1.00 94.00 83 GLU A N 1
ATOM 645 C CA . GLU A 1 83 ? 8.449 -0.299 -6.833 1.00 94.00 83 GLU A CA 1
ATOM 646 C C . GLU A 1 83 ? 9.424 0.800 -7.294 1.00 94.00 83 GLU A C 1
ATOM 648 O O . GLU A 1 83 ? 9.597 1.815 -6.614 1.00 94.00 83 GLU A O 1
ATOM 653 N N . LEU A 1 84 ? 10.042 0.644 -8.472 1.00 94.06 84 LEU A N 1
ATOM 654 C CA . LEU A 1 84 ? 10.874 1.686 -9.082 1.00 94.06 84 LEU A CA 1
ATOM 655 C C . LEU A 1 84 ? 10.052 2.890 -9.559 1.00 94.06 84 LEU A C 1
ATOM 657 O O . LEU A 1 84 ? 10.567 4.010 -9.536 1.00 94.06 84 LEU A O 1
ATOM 661 N N . ALA A 1 85 ? 8.796 2.700 -9.971 1.00 95.56 85 ALA A N 1
ATOM 662 C CA . ALA A 1 85 ? 7.905 3.789 -10.360 1.00 95.56 85 ALA A CA 1
ATOM 663 C C . ALA A 1 85 ? 7.642 4.726 -9.175 1.00 95.56 85 ALA A C 1
ATOM 665 O O . ALA A 1 85 ? 7.788 5.942 -9.327 1.00 95.56 85 ALA A O 1
ATOM 666 N N . HIS A 1 86 ? 7.407 4.172 -7.979 1.00 93.94 86 HIS A N 1
ATOM 667 C CA . HIS A 1 86 ? 7.287 4.951 -6.738 1.00 93.94 86 HIS A CA 1
ATOM 668 C C . HIS A 1 86 ? 8.524 5.819 -6.454 1.00 93.94 86 HIS A C 1
ATOM 670 O O . HIS A 1 86 ? 8.402 6.916 -5.917 1.00 93.94 86 HIS A O 1
ATOM 676 N N . GLN A 1 87 ? 9.726 5.383 -6.853 1.00 92.12 87 GLN A N 1
ATOM 677 C CA . GLN A 1 87 ? 10.946 6.194 -6.712 1.00 92.12 87 GLN A CA 1
ATOM 678 C C . GLN A 1 87 ? 11.026 7.349 -7.721 1.00 92.12 87 GLN A C 1
ATOM 680 O O . GLN A 1 87 ? 11.745 8.322 -7.494 1.00 92.12 87 GLN A O 1
ATOM 685 N N . ARG A 1 88 ? 10.335 7.248 -8.864 1.00 93.50 88 ARG A N 1
ATOM 686 C CA . ARG A 1 88 ? 10.317 8.302 -9.892 1.00 93.50 88 ARG A CA 1
ATOM 687 C C . ARG A 1 88 ? 9.276 9.366 -9.607 1.00 93.50 88 ARG A C 1
ATOM 689 O O . ARG A 1 88 ? 9.537 10.538 -9.870 1.00 93.50 88 ARG A O 1
ATOM 696 N N . LEU A 1 89 ? 8.117 8.963 -9.100 1.00 93.31 89 LEU A N 1
ATOM 697 C CA . LEU A 1 89 ? 7.042 9.872 -8.752 1.00 93.31 89 LEU A CA 1
ATOM 698 C C . LEU A 1 89 ? 6.262 9.319 -7.564 1.00 93.31 89 LEU A C 1
ATOM 700 O O . LEU A 1 89 ? 5.703 8.229 -7.631 1.00 93.31 89 LEU A O 1
ATOM 704 N N . TYR A 1 90 ? 6.186 10.126 -6.511 1.00 93.25 90 TYR A N 1
ATOM 705 C CA . TYR A 1 90 ? 5.353 9.868 -5.349 1.00 93.25 90 TYR A CA 1
ATOM 706 C C . TYR A 1 90 ? 4.697 11.175 -4.911 1.00 93.25 90 TYR A C 1
ATOM 708 O O . TYR A 1 90 ? 5.375 12.156 -4.594 1.00 93.25 90 TYR A O 1
ATOM 716 N N . VAL A 1 91 ? 3.369 11.206 -4.919 1.00 93.56 91 VAL A N 1
ATOM 717 C CA . VAL A 1 91 ? 2.568 12.359 -4.515 1.00 93.56 91 VAL A CA 1
ATOM 718 C C . VAL A 1 91 ? 2.180 12.201 -3.049 1.00 93.56 91 VAL A C 1
ATOM 720 O O . VAL A 1 91 ? 1.547 11.223 -2.647 1.00 93.56 91 VAL A O 1
ATOM 723 N N . ASN A 1 92 ? 2.564 13.182 -2.233 1.00 89.38 92 ASN A N 1
ATOM 724 C CA . ASN A 1 92 ? 2.297 13.168 -0.799 1.00 89.38 92 ASN A CA 1
ATOM 725 C C . ASN A 1 92 ? 0.793 13.083 -0.508 1.00 89.38 92 ASN A C 1
ATOM 727 O O . ASN A 1 92 ? 0.033 13.972 -0.885 1.00 89.38 92 ASN A O 1
ATOM 731 N N . GLY A 1 93 ? 0.388 12.044 0.225 1.00 88.31 93 GLY A N 1
ATOM 732 C CA . GLY A 1 93 ? -0.992 11.865 0.682 1.00 88.31 93 GLY A CA 1
ATOM 733 C C . GLY A 1 93 ? -1.970 11.344 -0.375 1.00 88.31 93 GLY A C 1
ATOM 734 O O . GLY A 1 93 ? -3.158 11.259 -0.074 1.00 88.31 93 GLY A O 1
ATOM 735 N N . ASP A 1 94 ? -1.500 10.967 -1.568 1.00 93.50 94 ASP A N 1
ATOM 736 C CA . ASP A 1 94 ? -2.348 10.419 -2.633 1.00 93.50 94 ASP A CA 1
ATOM 737 C C . ASP A 1 94 ? -1.976 8.966 -2.960 1.00 93.50 94 ASP A C 1
ATOM 739 O O . ASP A 1 94 ? -1.423 8.640 -4.011 1.00 93.50 94 ASP A O 1
ATOM 743 N N . SER A 1 95 ? -2.267 8.060 -2.021 1.00 92.56 95 SER A N 1
ATOM 744 C CA . SER A 1 95 ? -2.001 6.629 -2.214 1.00 92.56 95 SER A CA 1
ATOM 745 C C . SER A 1 95 ? -2.744 6.051 -3.417 1.00 92.56 95 SER A C 1
ATOM 747 O O . SER A 1 95 ? -2.218 5.161 -4.070 1.00 92.56 95 SER A O 1
ATOM 749 N N . ALA A 1 96 ? -3.943 6.547 -3.734 1.00 93.69 96 ALA A N 1
ATOM 750 C CA . ALA A 1 96 ? -4.695 6.050 -4.883 1.00 93.69 96 ALA A CA 1
ATOM 751 C C . ALA A 1 96 ? -3.960 6.357 -6.194 1.00 93.69 96 ALA A C 1
ATOM 753 O O . ALA A 1 96 ? -3.801 5.464 -7.024 1.00 93.69 96 ALA A O 1
ATOM 754 N N . PHE A 1 97 ? -3.468 7.589 -6.352 1.00 95.88 97 PHE A N 1
ATOM 755 C CA . PHE A 1 97 ? -2.638 7.961 -7.492 1.00 95.88 97 PHE A CA 1
ATOM 756 C C . PHE A 1 97 ? -1.325 7.175 -7.531 1.00 95.88 97 PHE A C 1
ATOM 758 O O . PHE A 1 97 ? -0.992 6.624 -8.577 1.00 95.88 97 PHE A O 1
ATOM 765 N N . ASN A 1 98 ? -0.598 7.099 -6.411 1.00 94.56 98 ASN A N 1
ATOM 766 C CA . ASN A 1 98 ? 0.722 6.461 -6.369 1.00 94.56 98 ASN A CA 1
ATOM 767 C C . ASN A 1 98 ? 0.650 4.985 -6.786 1.00 94.56 98 ASN A C 1
ATOM 769 O O . ASN A 1 98 ? 1.405 4.555 -7.656 1.00 94.56 98 ASN A O 1
ATOM 773 N N . GLU A 1 99 ? -0.305 4.227 -6.238 1.00 94.12 99 GLU A N 1
ATOM 774 C CA . GLU A 1 99 ? -0.491 2.821 -6.609 1.00 94.12 99 GLU A CA 1
ATOM 775 C C . GLU A 1 99 ? -0.973 2.669 -8.059 1.00 94.12 99 GLU A C 1
ATOM 777 O O . GLU A 1 99 ? -0.474 1.815 -8.788 1.00 94.12 99 GLU A O 1
ATOM 782 N N . ALA A 1 100 ? -1.908 3.512 -8.517 1.00 96.94 100 ALA A N 1
ATOM 783 C CA . ALA A 1 100 ? -2.407 3.450 -9.893 1.00 96.94 100 ALA A CA 1
ATOM 784 C C . ALA A 1 100 ? -1.316 3.769 -10.927 1.00 96.94 100 ALA A C 1
ATOM 786 O O . ALA A 1 100 ? -1.246 3.114 -11.966 1.00 96.94 100 ALA A O 1
ATOM 787 N N . PHE A 1 101 ? -0.456 4.749 -10.640 1.00 97.06 101 PHE A N 1
ATOM 788 C CA . PHE A 1 101 ? 0.693 5.081 -11.475 1.00 97.06 101 PHE A CA 1
ATOM 789 C C . PHE A 1 101 ? 1.671 3.908 -11.553 1.00 97.06 101 PHE A C 1
ATOM 791 O O . PHE A 1 101 ? 2.036 3.498 -12.650 1.00 97.06 101 PHE A O 1
ATOM 798 N N . ALA A 1 102 ? 2.041 3.331 -10.409 1.00 96.44 102 ALA A N 1
ATOM 799 C C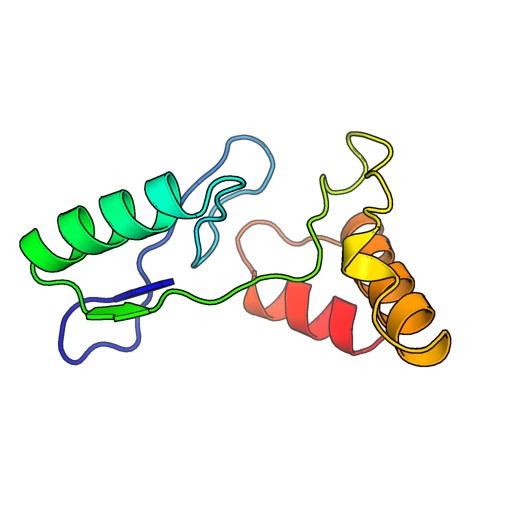A . ALA A 1 102 ? 2.982 2.220 -10.357 1.00 96.44 102 ALA A CA 1
ATOM 800 C C . ALA A 1 102 ? 2.442 0.930 -11.005 1.00 96.44 102 ALA A C 1
ATOM 802 O O . ALA A 1 102 ? 3.219 0.137 -11.521 1.00 96.44 102 ALA A O 1
ATOM 803 N N . VAL A 1 103 ? 1.122 0.711 -11.013 1.00 95.94 103 VAL A N 1
ATOM 804 C CA . VAL A 1 103 ? 0.475 -0.405 -11.735 1.00 95.94 103 VAL A CA 1
ATOM 805 C C . VAL A 1 103 ? 0.437 -0.190 -13.254 1.00 95.94 103 VAL A C 1
ATOM 807 O O . VAL A 1 103 ? 0.364 -1.161 -14.002 1.00 95.94 103 VAL A O 1
ATOM 810 N N . ALA A 1 104 ? 0.444 1.059 -13.724 1.00 95.81 104 ALA A N 1
ATOM 811 C CA . ALA A 1 104 ? 0.343 1.377 -15.14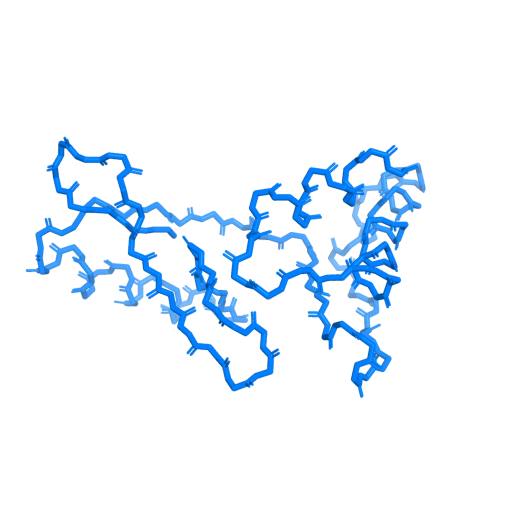9 1.00 95.81 104 ALA A CA 1
ATOM 812 C C . ALA A 1 104 ? 1.672 1.255 -15.919 1.00 95.81 104 ALA A C 1
ATOM 814 O O . ALA A 1 104 ? 1.646 1.266 -17.153 1.00 95.81 104 ALA A O 1
ATOM 815 N N . VAL A 1 105 ? 2.803 1.193 -15.208 1.00 89.25 105 VAL A N 1
ATOM 816 C CA . VAL A 1 105 ? 4.158 1.000 -15.759 1.00 89.25 105 VAL A CA 1
ATOM 817 C C . VAL A 1 105 ? 4.401 -0.475 -16.063 1.00 89.25 105 VAL A C 1
ATOM 819 O O . VAL A 1 105 ? 4.931 -0.746 -17.164 1.00 89.25 105 VAL A O 1
#

Secondary structure (DSSP, 8-state):
-EEETT------EEETTTEEES----SSHHHHHHHHHHHHHTTEEE-----S----TTSS-----TTGGGS-HHHHHHHHHHHHHHHH---TT-HHHHHHHHHH-

Foldseek 3Di:
DKDAPPDPDADWDQDPQQGIDSDDDDPDPVVVVVVQVVRVVVRIDDDDDDDQADEPLVPDDGDDDPSLVPDDPVSSVLVVQLNVQSNVDDDHPCPVVSNVRSNVD

Radius of gyration: 15.07 Å; chains: 1; bounding box: 39×30×36 Å

pLDDT: mean 93.27, std 4.03, range [79.12, 98.25]